Protein AF-A0A8B9R454-F1 (afdb_monomer_lite)

Foldseek 3Di:
DVVCLVVVVLVVVVVCVVVPDDQCDDDPDDDRSVVSVVVNVVVVCVVPDPLPPLVVLLVPDDDDDPDDPDPPVDDSVRSSVVVSVVVVVVVVVVVVVVVVVVVCVVVVHDDPVNVVVVVVVVVVVVVVVVVVVVVVVVVVVVVVVVVVVVVVVVVVVVVCVVVVPDPPVVVVVVVVVD

Structure (mmCIF, N/CA/C/O backbone):
data_AF-A0A8B9R454-F1
#
_entry.id   AF-A0A8B9R454-F1
#
loop_
_atom_site.group_PDB
_atom_site.id
_atom_site.type_symbol
_atom_site.label_atom_id
_atom_site.label_alt_id
_atom_site.label_comp_id
_atom_site.label_asym_id
_atom_site.label_entity_id
_atom_site.label_seq_id
_atom_site.pdbx_PDB_ins_code
_atom_site.Cartn_x
_atom_site.Cartn_y
_atom_site.Cartn_z
_atom_site.occupancy
_atom_site.B_iso_or_equiv
_atom_site.auth_seq_id
_atom_site.auth_comp_id
_atom_site.auth_asym_id
_atom_site.auth_atom_id
_atom_site.pdbx_PDB_model_num
ATOM 1 N N . LEU A 1 1 ? -0.899 -22.016 0.426 1.00 51.69 1 LEU A N 1
ATOM 2 C CA . LEU A 1 1 ? -1.353 -20.968 1.374 1.00 51.69 1 LEU A CA 1
ATOM 3 C C . LEU A 1 1 ? -0.197 -20.168 1.979 1.00 51.69 1 LEU A C 1
ATOM 5 O O . LEU A 1 1 ? -0.384 -18.974 2.169 1.00 51.69 1 LEU A O 1
ATOM 9 N N . SER A 1 2 ? 0.975 -20.778 2.207 1.00 46.91 2 SER A N 1
ATOM 10 C CA . SER A 1 2 ? 2.146 -20.134 2.833 1.00 46.91 2 SER A CA 1
ATOM 11 C C . SER A 1 2 ? 2.573 -18.778 2.210 1.00 46.91 2 SER A C 1
ATOM 13 O O . SER A 1 2 ? 2.550 -17.785 2.937 1.00 46.91 2 SER A O 1
ATOM 15 N N . PRO A 1 3 ? 2.779 -18.635 0.881 1.00 52.72 3 PRO A N 1
ATOM 16 C CA . PRO A 1 3 ? 3.277 -17.365 0.325 1.00 52.72 3 PRO A CA 1
ATOM 17 C C . PRO A 1 3 ? 2.288 -16.194 0.459 1.00 52.72 3 PRO A C 1
ATOM 19 O O . PRO A 1 3 ? 2.667 -15.059 0.724 1.00 52.72 3 PRO A O 1
ATOM 22 N N . ALA A 1 4 ? 0.986 -16.472 0.317 1.00 50.38 4 ALA A N 1
ATOM 23 C CA . ALA A 1 4 ? -0.064 -15.454 0.409 1.00 50.38 4 ALA A CA 1
ATOM 24 C C . ALA A 1 4 ? -0.350 -15.020 1.859 1.00 50.38 4 ALA A C 1
ATOM 26 O O . ALA A 1 4 ? -0.830 -13.907 2.083 1.00 50.38 4 ALA A O 1
ATOM 27 N N . ALA A 1 5 ? -0.071 -15.900 2.828 1.00 50.78 5 ALA A N 1
ATOM 28 C CA . ALA A 1 5 ? -0.227 -15.632 4.253 1.00 50.78 5 ALA A CA 1
ATOM 29 C C . ALA A 1 5 ? 0.915 -14.763 4.799 1.00 50.78 5 ALA A C 1
ATOM 31 O O . ALA A 1 5 ? 0.643 -13.838 5.562 1.00 50.78 5 ALA A O 1
ATOM 32 N N . GLU A 1 6 ? 2.157 -14.996 4.359 1.00 42.16 6 GLU A N 1
ATOM 33 C CA . GLU A 1 6 ? 3.322 -14.192 4.767 1.00 42.16 6 GLU A CA 1
ATOM 34 C C . GLU A 1 6 ? 3.260 -12.738 4.281 1.00 42.16 6 GLU A C 1
ATOM 36 O O . GLU A 1 6 ? 3.736 -11.835 4.963 1.00 42.16 6 GLU A O 1
ATOM 41 N N . GLN A 1 7 ? 2.635 -12.484 3.130 1.00 55.25 7 GLN A N 1
ATOM 42 C CA . GLN A 1 7 ? 2.577 -11.149 2.517 1.00 55.25 7 GLN A CA 1
ATOM 43 C C . GLN A 1 7 ? 1.306 -10.353 2.858 1.00 55.25 7 GLN A C 1
ATOM 45 O O . GLN A 1 7 ? 1.104 -9.255 2.344 1.00 55.25 7 GLN A O 1
ATOM 50 N N . GLY A 1 8 ? 0.433 -10.876 3.729 1.00 54.84 8 GLY A N 1
ATOM 51 C CA . GLY A 1 8 ? -0.749 -10.145 4.201 1.00 54.84 8 GLY A CA 1
ATOM 52 C C . GLY A 1 8 ? -1.796 -9.854 3.116 1.00 54.84 8 GLY A C 1
ATOM 53 O O . GLY A 1 8 ? -2.616 -8.947 3.270 1.00 54.84 8 GLY A O 1
ATOM 54 N N . HIS A 1 9 ? -1.812 -10.614 2.017 1.00 62.03 9 HIS A N 1
ATOM 55 C CA . HIS A 1 9 ? -2.766 -10.428 0.921 1.00 62.03 9 HIS A CA 1
ATOM 56 C C . HIS A 1 9 ? -4.137 -11.037 1.256 1.00 62.03 9 HIS A C 1
ATOM 58 O O . HIS A 1 9 ? -4.540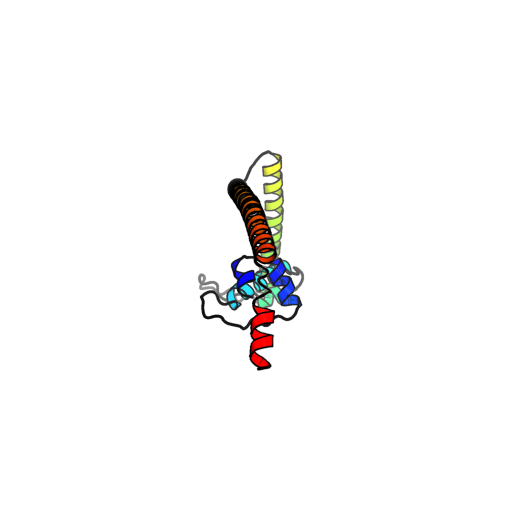 -12.081 0.738 1.00 62.03 9 HIS A O 1
ATOM 64 N N . VAL A 1 10 ? -4.882 -10.342 2.122 1.00 60.69 10 VAL A N 1
ATOM 65 C CA . VAL A 1 10 ? -6.178 -10.766 2.687 1.00 60.69 10 VAL A CA 1
ATOM 66 C C . VAL A 1 10 ? -7.204 -11.163 1.615 1.00 60.69 10 VAL A C 1
ATOM 68 O O . VAL A 1 10 ? -7.912 -12.151 1.785 1.00 60.69 10 VAL A O 1
ATOM 71 N N . HIS A 1 11 ? -7.264 -10.448 0.486 1.00 56.94 11 HIS A N 1
ATOM 72 C CA . HIS A 1 11 ? -8.195 -10.764 -0.610 1.00 56.94 11 HIS A CA 1
ATOM 73 C C . HIS A 1 11 ? -7.856 -12.078 -1.332 1.00 56.94 11 HIS A C 1
ATOM 75 O O . HIS A 1 11 ? -8.755 -12.831 -1.704 1.00 56.94 11 HIS A O 1
ATOM 81 N N . CYS A 1 12 ? -6.570 -12.396 -1.489 1.00 61.34 12 CYS A N 1
ATOM 82 C CA . CYS A 1 12 ? -6.131 -13.648 -2.107 1.00 61.34 12 CYS A CA 1
ATOM 83 C C . CYS A 1 12 ? -6.433 -14.848 -1.199 1.00 61.34 12 CYS A C 1
ATOM 85 O O . CYS A 1 12 ? -6.841 -15.905 -1.676 1.00 61.34 12 CYS A O 1
ATOM 87 N N . LEU A 1 13 ? -6.289 -14.669 0.118 1.00 61.09 13 LEU A N 1
ATOM 88 C CA . LEU A 1 13 ? -6.645 -15.683 1.113 1.00 61.09 13 LEU A CA 1
ATOM 89 C C . LEU A 1 13 ? -8.158 -15.924 1.166 1.00 61.09 13 LEU A C 1
ATOM 91 O O . LEU A 1 13 ? -8.586 -17.076 1.216 1.00 61.09 13 LEU A O 1
ATOM 95 N N . GLN A 1 14 ? -8.961 -14.857 1.091 1.00 59.00 14 GLN A N 1
ATOM 96 C CA . GLN A 1 14 ? -10.421 -14.948 1.015 1.00 59.00 14 GLN A CA 1
ATOM 97 C C . GLN A 1 14 ? -10.873 -15.759 -0.210 1.00 59.00 14 GLN A C 1
ATOM 99 O O . GLN A 1 14 ? -11.677 -16.679 -0.077 1.00 59.00 14 GLN A O 1
ATOM 104 N N . TRP A 1 15 ? -10.296 -15.485 -1.382 1.00 65.50 15 TRP A N 1
ATOM 105 C CA . TRP A 1 15 ? -10.617 -16.202 -2.618 1.00 65.50 15 TRP A CA 1
ATOM 106 C C . TRP A 1 15 ? -10.220 -17.690 -2.577 1.00 65.50 15 TRP A C 1
ATOM 108 O O . TRP A 1 15 ? -10.956 -18.549 -3.061 1.00 65.50 15 TRP A O 1
ATOM 118 N N . LEU A 1 16 ? -9.073 -18.020 -1.971 1.00 62.94 16 LEU A N 1
ATOM 119 C CA . LEU A 1 16 ? -8.599 -19.405 -1.834 1.00 62.94 16 LEU A CA 1
ATOM 120 C C . LEU A 1 16 ? -9.463 -20.234 -0.869 1.00 62.94 16 LEU A C 1
ATOM 122 O O . LEU A 1 16 ? -9.715 -21.410 -1.132 1.00 62.94 16 LEU A O 1
ATOM 126 N N . LEU A 1 17 ? -9.956 -19.622 0.213 1.00 60.44 17 LEU A N 1
ATOM 127 C CA . LEU A 1 17 ? -10.899 -20.249 1.148 1.00 60.44 17 LEU A CA 1
ATOM 128 C C . LEU A 1 17 ? -12.258 -20.528 0.489 1.00 60.44 17 LEU A C 1
ATOM 130 O O . LEU A 1 17 ? -12.804 -21.616 0.650 1.00 60.44 17 LEU A O 1
ATOM 134 N N . GLU A 1 18 ? -12.774 -19.588 -0.308 1.00 64.69 18 GLU A N 1
ATOM 135 C CA . GLU A 1 18 ? -14.026 -19.756 -1.067 1.00 64.69 18 GLU A CA 1
ATOM 136 C C . GLU A 1 18 ? -13.945 -20.881 -2.118 1.00 64.69 18 GLU A C 1
ATOM 138 O O . GLU A 1 18 ? -14.967 -21.442 -2.511 1.00 64.69 18 GLU A O 1
ATOM 143 N N . ARG A 1 19 ? -12.732 -21.252 -2.548 1.00 62.91 19 ARG A N 1
ATOM 144 C CA . ARG A 1 19 ? -12.461 -22.319 -3.527 1.00 62.91 19 ARG A CA 1
ATOM 145 C C . ARG A 1 19 ? -12.162 -23.688 -2.897 1.00 62.91 19 ARG A C 1
ATOM 147 O O . ARG A 1 19 ? -11.857 -24.621 -3.635 1.00 62.91 19 ARG A O 1
ATOM 154 N N . GLY A 1 20 ? -12.271 -23.827 -1.572 1.00 52.59 20 GLY A N 1
ATOM 155 C CA . GLY A 1 20 ? -12.117 -25.110 -0.874 1.00 52.59 20 GLY A CA 1
ATOM 156 C C . GLY A 1 20 ? -10.667 -25.566 -0.683 1.00 52.59 20 GLY A C 1
ATOM 157 O O . GLY A 1 20 ? -10.408 -26.766 -0.650 1.00 52.59 20 GLY A O 1
ATOM 158 N N . ALA A 1 21 ? -9.715 -24.632 -0.589 1.00 56.41 21 ALA A N 1
ATOM 159 C CA . ALA A 1 21 ? -8.316 -24.969 -0.341 1.00 56.41 21 ALA A CA 1
ATOM 160 C C . ALA A 1 21 ? -8.119 -25.595 1.054 1.00 56.41 21 ALA A C 1
ATOM 162 O O . ALA A 1 21 ? -8.542 -25.027 2.062 1.00 56.41 21 ALA A O 1
ATOM 163 N N . ASP A 1 22 ? -7.441 -26.744 1.097 1.00 52.47 22 ASP A N 1
ATOM 164 C CA . ASP A 1 22 ? -7.133 -27.469 2.329 1.00 52.47 22 ASP A CA 1
ATOM 165 C C . ASP A 1 22 ? -6.087 -26.708 3.165 1.00 52.47 22 ASP A C 1
ATOM 167 O O . ASP A 1 22 ? -5.024 -26.316 2.671 1.00 52.47 22 ASP A O 1
ATOM 171 N N . CYS A 1 23 ? -6.418 -26.437 4.426 1.00 54.47 23 CYS A N 1
ATOM 172 C CA . CYS A 1 23 ? -5.679 -25.531 5.306 1.00 54.47 23 CYS A CA 1
ATOM 173 C C . CYS A 1 23 ? -4.821 -26.239 6.363 1.00 54.47 23 CYS A C 1
ATOM 175 O O . CYS A 1 23 ? -4.204 -25.570 7.194 1.00 54.47 23 CYS A O 1
ATOM 177 N N . TYR A 1 24 ? -4.753 -27.571 6.309 1.00 50.88 24 TYR A N 1
ATOM 178 C CA . TYR A 1 24 ? -4.002 -28.401 7.254 1.00 50.88 24 TYR A CA 1
ATOM 179 C C . TYR A 1 24 ? -2.596 -28.790 6.773 1.00 50.88 24 TYR A C 1
ATOM 181 O O . TYR A 1 24 ? -1.917 -29.567 7.439 1.00 50.88 24 TYR A O 1
ATOM 189 N N . ILE A 1 25 ? -2.128 -28.245 5.646 1.00 49.72 25 ILE A N 1
ATOM 190 C CA . ILE A 1 25 ? -0.767 -28.499 5.158 1.00 49.72 25 ILE A CA 1
ATOM 191 C C . ILE A 1 25 ? 0.212 -27.665 5.995 1.00 49.72 25 ILE A C 1
ATOM 193 O O . ILE A 1 25 ? 0.337 -26.453 5.812 1.00 49.72 25 ILE A O 1
ATOM 197 N N . THR A 1 26 ? 0.868 -28.317 6.950 1.00 42.78 26 THR A N 1
ATOM 198 C CA . THR A 1 26 ? 1.943 -27.752 7.767 1.00 42.78 26 THR A CA 1
ATOM 199 C C . THR A 1 26 ? 3.269 -27.906 7.033 1.00 42.78 26 THR A C 1
ATOM 201 O O . THR A 1 26 ? 3.708 -29.032 6.819 1.00 42.78 26 THR A O 1
ATOM 204 N N . ASP A 1 27 ? 3.893 -26.789 6.665 1.00 41.78 27 ASP A N 1
ATOM 205 C CA . ASP A 1 27 ? 5.332 -26.754 6.394 1.00 41.78 27 ASP A CA 1
ATOM 206 C C . ASP A 1 27 ? 6.055 -26.351 7.686 1.00 41.78 27 ASP A C 1
ATOM 208 O O . ASP A 1 27 ? 5.560 -25.515 8.450 1.00 41.78 27 ASP A O 1
ATOM 212 N N . ASP A 1 28 ? 7.210 -26.963 7.931 1.00 45.34 28 ASP A N 1
ATOM 213 C CA . ASP A 1 28 ? 7.929 -27.016 9.215 1.00 45.34 28 ASP A CA 1
ATOM 214 C C . ASP A 1 28 ? 8.542 -25.681 9.701 1.00 45.34 28 ASP A C 1
ATOM 216 O O . ASP A 1 28 ? 9.377 -25.656 10.607 1.00 45.34 28 ASP A O 1
ATOM 220 N N . GLN A 1 29 ? 8.127 -24.536 9.155 1.00 47.47 29 GLN A N 1
ATOM 221 C CA . GLN A 1 29 ? 8.605 -23.215 9.569 1.00 47.47 29 GLN A CA 1
ATOM 222 C C . GLN A 1 29 ? 7.464 -22.336 10.093 1.00 47.47 29 GLN A C 1
ATOM 224 O O . GLN A 1 29 ? 6.723 -21.699 9.355 1.00 47.47 29 GLN A O 1
ATOM 229 N N . TYR A 1 30 ? 7.342 -22.335 11.424 1.00 44.72 30 TYR A N 1
ATOM 230 C CA . TYR A 1 30 ? 7.051 -21.175 12.278 1.00 44.72 30 TYR A CA 1
ATOM 231 C C . TYR A 1 30 ? 6.167 -20.057 11.685 1.00 44.72 30 TYR A C 1
ATOM 233 O O . TYR A 1 30 ? 6.593 -18.926 11.510 1.00 44.72 30 TYR A O 1
ATOM 241 N N . ILE A 1 31 ? 4.899 -20.375 11.448 1.00 46.66 31 ILE A N 1
ATOM 242 C CA . ILE A 1 31 ? 3.684 -19.700 11.939 1.00 46.66 31 ILE A CA 1
ATOM 243 C C . ILE A 1 31 ? 2.571 -20.632 11.472 1.00 46.66 31 ILE A C 1
ATOM 245 O O . ILE A 1 31 ? 2.351 -20.803 10.275 1.00 46.66 31 ILE A O 1
ATOM 249 N N . SER A 1 32 ? 1.907 -21.311 12.410 1.00 47.25 32 SER A N 1
ATOM 250 C CA . SER A 1 32 ? 0.842 -22.243 12.047 1.00 47.25 32 SER A CA 1
ATOM 251 C C . SER A 1 32 ? -0.176 -21.504 11.177 1.00 47.25 32 SER A C 1
ATOM 253 O O . SER A 1 32 ? -0.738 -20.498 11.608 1.00 47.25 32 SER A O 1
ATOM 255 N N . CYS A 1 33 ? -0.461 -22.002 9.969 1.00 47.84 33 CYS A N 1
ATOM 256 C CA . CYS A 1 33 ? -1.588 -21.511 9.170 1.00 47.84 33 CYS A CA 1
ATOM 257 C C . CYS A 1 33 ? -2.872 -21.436 10.023 1.00 47.84 33 CYS A C 1
ATOM 259 O O . CYS A 1 33 ? -3.704 -20.562 9.800 1.00 47.84 33 CYS A O 1
ATOM 261 N N . SER A 1 34 ? -2.980 -22.259 11.076 1.00 51.09 34 SER A N 1
ATOM 262 C CA . SER A 1 34 ? -4.032 -22.182 12.085 1.00 51.09 34 SER A CA 1
ATOM 263 C C . SER A 1 34 ? -4.121 -20.839 12.808 1.00 51.09 34 SER A C 1
ATOM 265 O O . SER A 1 34 ? -5.237 -20.407 13.051 1.00 51.09 34 SER A O 1
ATOM 267 N N . THR A 1 35 ? -3.029 -20.167 13.189 1.00 50.72 35 THR A N 1
ATOM 268 C CA . THR A 1 35 ? -3.114 -18.878 13.904 1.00 50.72 35 THR A CA 1
ATOM 269 C C . THR A 1 35 ? -3.497 -17.748 12.966 1.00 50.72 35 THR A C 1
ATOM 271 O O . THR A 1 35 ? -4.347 -16.938 13.320 1.00 50.72 35 THR A O 1
ATOM 274 N N . VAL A 1 36 ? -2.953 -17.720 11.748 1.00 55.59 36 VAL A N 1
ATOM 275 C CA . VAL A 1 36 ? -3.335 -16.722 10.737 1.00 55.59 36 VAL A CA 1
ATOM 276 C C . VAL A 1 36 ? -4.797 -16.906 10.337 1.00 55.59 36 VAL A C 1
ATOM 278 O O . VAL A 1 36 ? -5.541 -15.934 10.315 1.00 55.59 36 VAL A O 1
ATOM 281 N N . ILE A 1 37 ? -5.250 -18.144 10.119 1.00 57.31 37 ILE A N 1
ATOM 282 C CA . ILE A 1 37 ? -6.656 -18.462 9.831 1.00 57.31 37 ILE A CA 1
ATOM 283 C C . ILE A 1 37 ? -7.546 -18.223 11.048 1.00 57.31 37 ILE A C 1
ATOM 285 O O . ILE A 1 37 ? -8.668 -17.764 10.875 1.00 57.31 37 ILE A O 1
ATOM 289 N N . TYR A 1 38 ? -7.085 -18.478 12.272 1.00 55.66 38 TYR A N 1
ATOM 290 C CA . TYR A 1 38 ? -7.834 -18.166 13.491 1.00 55.66 38 TYR A CA 1
ATOM 291 C C . TYR A 1 38 ? -8.028 -16.655 13.641 1.00 55.66 38 TYR A C 1
ATOM 293 O O . TYR A 1 38 ? -9.135 -16.192 13.888 1.00 55.66 38 TYR A O 1
ATOM 301 N N . LEU A 1 39 ? -6.989 -15.861 13.382 1.00 56.09 39 LEU A N 1
ATOM 302 C CA . LEU A 1 39 ? -7.092 -14.404 13.352 1.00 56.09 39 LEU A CA 1
ATOM 303 C C . LEU A 1 39 ? -7.969 -13.921 12.190 1.00 56.09 39 LEU A C 1
ATOM 305 O O . LEU A 1 39 ? -8.759 -12.999 12.377 1.00 56.09 39 LEU A O 1
ATOM 309 N N . LEU A 1 40 ? -7.903 -14.568 11.021 1.00 57.25 40 LEU A N 1
ATOM 310 C CA . LEU A 1 40 ? -8.736 -14.236 9.862 1.00 57.25 40 LEU A CA 1
ATOM 311 C C . LEU A 1 40 ? -10.208 -14.602 10.091 1.00 57.25 40 LEU A C 1
ATOM 313 O O . LEU A 1 40 ? -11.097 -13.834 9.748 1.00 57.25 40 LEU A O 1
ATOM 317 N N . THR A 1 41 ? -10.487 -15.751 10.705 1.00 55.00 41 THR A N 1
ATOM 318 C CA . THR A 1 41 ? -11.844 -16.177 11.068 1.00 55.00 41 THR A CA 1
ATOM 319 C C . THR A 1 41 ? -12.394 -15.324 12.198 1.00 55.00 41 THR A C 1
ATOM 321 O O . THR A 1 41 ? -13.559 -14.944 12.123 1.00 55.00 41 THR A O 1
ATOM 324 N N . ILE A 1 42 ? -11.581 -14.925 13.181 1.00 55.72 42 ILE A N 1
ATOM 325 C CA . ILE A 1 42 ? -11.944 -13.895 14.161 1.00 55.72 42 ILE A CA 1
ATOM 326 C C . ILE A 1 42 ? -12.275 -12.585 13.446 1.00 55.72 42 ILE A C 1
ATOM 328 O O . ILE A 1 42 ? -13.340 -12.028 13.683 1.00 55.72 42 ILE A O 1
ATOM 332 N N . TYR A 1 43 ? -11.429 -12.118 12.528 1.00 54.78 43 TYR A N 1
ATOM 333 C CA . TYR A 1 43 ? -11.650 -10.881 11.780 1.00 54.78 43 TYR A CA 1
ATOM 334 C C . TYR A 1 43 ? -12.936 -10.929 10.937 1.00 54.78 43 TYR A C 1
ATOM 336 O O . TYR A 1 43 ? -13.742 -9.999 10.985 1.00 54.78 43 TYR A O 1
ATOM 344 N N . ILE A 1 44 ? -13.189 -12.036 10.231 1.00 54.62 44 ILE A N 1
ATOM 345 C CA . ILE A 1 44 ? -14.417 -12.285 9.456 1.00 54.62 44 ILE A CA 1
ATOM 346 C C . ILE A 1 44 ? -15.644 -12.391 10.377 1.00 54.62 44 ILE A C 1
ATOM 348 O O . ILE A 1 44 ? -16.724 -11.912 10.039 1.00 54.62 44 ILE A O 1
ATOM 352 N N . SER A 1 45 ? -15.495 -12.984 11.562 1.00 53.44 45 SER A N 1
ATOM 353 C CA . SER A 1 45 ? -16.579 -13.109 12.545 1.00 53.44 45 SER A CA 1
ATOM 354 C C . SER A 1 45 ? -16.912 -11.769 13.200 1.00 53.44 45 SER A C 1
ATOM 356 O O . SER A 1 45 ? -18.084 -11.466 13.402 1.00 53.44 45 SER A O 1
ATOM 358 N N . ILE A 1 46 ? -15.900 -10.941 13.475 1.00 51.03 46 ILE A N 1
ATOM 359 C CA . ILE A 1 46 ? -16.055 -9.566 13.966 1.00 51.03 46 ILE A CA 1
ATOM 360 C C . ILE A 1 46 ? -16.718 -8.689 12.895 1.00 51.03 46 ILE A C 1
ATOM 362 O O . ILE A 1 46 ? -17.570 -7.864 13.210 1.00 51.03 46 ILE A O 1
ATOM 366 N N . SER A 1 47 ? -16.376 -8.873 11.619 1.00 50.03 47 SER A N 1
ATOM 367 C CA . SER A 1 47 ? -16.975 -8.102 10.520 1.00 50.03 47 SER A CA 1
ATOM 368 C C . SER A 1 47 ? -18.381 -8.579 10.121 1.00 50.03 47 SER A C 1
ATOM 370 O O . SER A 1 47 ? -19.142 -7.793 9.562 1.00 50.03 47 SER A O 1
ATOM 372 N N . LYS A 1 48 ? -18.778 -9.811 10.475 1.00 47.53 48 LYS A N 1
ATOM 373 C CA . LYS A 1 48 ? -20.145 -10.358 10.327 1.00 47.53 48 LYS A CA 1
ATOM 374 C C . LYS A 1 48 ? -20.977 -10.304 11.621 1.00 47.53 48 LYS A C 1
ATOM 376 O O . LYS A 1 48 ? -21.884 -11.119 11.803 1.00 47.53 48 LYS A O 1
ATOM 381 N N . LEU A 1 49 ? -20.686 -9.372 12.531 1.00 53.44 49 LEU A N 1
ATOM 382 C CA . LEU A 1 49 ? -21.455 -9.188 13.766 1.00 53.44 49 LEU A CA 1
ATOM 383 C C . LEU A 1 49 ? -22.882 -8.710 13.465 1.00 53.44 49 LEU A C 1
ATOM 385 O O . LEU A 1 49 ? -23.155 -7.516 13.365 1.00 53.44 49 LEU A O 1
ATOM 389 N N . ASP A 1 50 ? -23.811 -9.658 13.364 1.00 54.47 50 ASP A N 1
ATOM 390 C CA . ASP A 1 50 ? -25.237 -9.370 13.444 1.00 54.47 50 ASP A CA 1
ATOM 391 C C . ASP A 1 50 ? -25.577 -8.991 14.892 1.00 54.47 50 ASP A C 1
ATOM 393 O O . ASP A 1 50 ? -25.721 -9.846 15.773 1.00 54.47 50 ASP A O 1
ATOM 397 N N . ALA A 1 51 ? -25.686 -7.684 15.137 1.00 54.09 51 ALA A N 1
ATOM 398 C CA . ALA A 1 51 ? -26.029 -7.103 16.431 1.00 54.09 51 ALA A CA 1
ATOM 399 C C . ALA A 1 51 ? -27.369 -7.623 17.001 1.00 54.09 51 ALA A C 1
ATOM 401 O O . ALA A 1 51 ? -27.608 -7.488 18.204 1.00 54.09 51 ALA A O 1
ATOM 402 N N . ASN A 1 52 ? -28.220 -8.250 16.176 1.00 55.53 52 ASN A N 1
ATOM 403 C CA . ASN A 1 52 ? -29.487 -8.850 16.596 1.00 55.53 52 ASN A CA 1
ATOM 404 C C . ASN A 1 52 ? -29.394 -10.343 16.947 1.00 55.53 52 ASN A C 1
ATOM 406 O O . ASN A 1 52 ? -30.352 -10.900 17.494 1.00 55.53 52 ASN A O 1
ATOM 410 N N . ASN A 1 53 ? -28.261 -11.010 16.710 1.00 66.00 53 ASN A N 1
ATOM 411 C CA . ASN A 1 53 ? -28.138 -12.432 17.006 1.00 66.00 53 ASN A CA 1
ATOM 412 C C . ASN A 1 53 ? -27.867 -12.686 18.496 1.00 66.00 53 ASN A C 1
ATOM 414 O O . ASN A 1 53 ? -26.738 -12.856 18.953 1.00 66.00 53 ASN A O 1
ATOM 418 N N . ALA A 1 54 ? -28.959 -12.800 19.243 1.00 61.53 54 ALA A N 1
ATOM 419 C CA . ALA A 1 54 ? -29.087 -13.406 20.565 1.00 61.53 54 ALA A CA 1
ATOM 420 C C . ALA A 1 54 ? -28.011 -14.449 20.940 1.00 61.53 54 ALA A C 1
ATOM 422 O O . ALA A 1 54 ? -27.405 -14.378 22.011 1.00 61.53 54 ALA A O 1
ATOM 423 N N . LYS A 1 55 ? -27.781 -15.417 20.043 1.00 67.75 55 LYS A N 1
ATOM 424 C CA . LYS A 1 55 ? -26.927 -16.589 20.276 1.00 67.75 55 LYS A CA 1
ATOM 425 C C . LYS A 1 55 ? -25.430 -16.266 20.234 1.00 67.75 55 LYS A C 1
ATOM 427 O O . LYS A 1 55 ? -24.629 -17.101 20.648 1.00 67.75 55 LYS A O 1
ATOM 432 N N . PHE A 1 56 ? -25.037 -15.101 19.716 1.00 68.81 56 PHE A N 1
ATOM 433 C CA . PHE A 1 56 ? -23.647 -14.636 19.715 1.00 68.81 56 PHE A CA 1
ATOM 434 C C . PHE A 1 56 ? -23.192 -14.291 21.140 1.00 68.81 56 PHE A C 1
ATOM 436 O O . PHE A 1 56 ? -22.185 -14.804 21.623 1.00 68.81 56 PHE A O 1
ATOM 443 N N . PHE A 1 57 ? -23.996 -13.501 21.855 1.00 63.47 57 PHE A N 1
ATOM 444 C CA . PHE A 1 57 ? -23.693 -13.061 23.221 1.00 63.47 57 PHE A CA 1
ATOM 445 C C . PHE A 1 57 ? -23.701 -14.200 24.247 1.00 63.47 57 PHE A C 1
ATOM 447 O O . PHE A 1 57 ? -23.092 -14.069 25.310 1.00 63.47 57 PHE A O 1
ATOM 454 N N . GLU A 1 58 ? -24.377 -15.307 23.939 1.00 65.06 58 GLU A N 1
ATOM 455 C CA . GLU A 1 58 ? -24.324 -16.542 24.727 1.00 65.06 58 GLU A CA 1
ATOM 456 C C . GLU A 1 58 ? -23.025 -17.321 24.482 1.00 65.06 58 GLU A C 1
ATOM 458 O O . GLU A 1 58 ? -22.412 -17.770 25.445 1.00 65.06 58 GLU A O 1
ATOM 463 N N . ARG A 1 59 ? -22.568 -17.429 23.225 1.00 65.00 59 ARG A N 1
ATOM 464 C CA . ARG A 1 59 ? -21.378 -18.214 22.839 1.00 65.00 59 ARG A CA 1
ATOM 465 C C . ARG A 1 59 ? -20.042 -17.556 23.178 1.00 65.00 59 ARG A C 1
ATOM 467 O O . ARG A 1 59 ? -19.109 -18.254 23.547 1.00 65.00 59 ARG A O 1
ATOM 474 N N . HIS A 1 60 ? -19.944 -16.232 23.079 1.00 59.72 60 HIS A N 1
ATOM 475 C CA . HIS A 1 60 ? -18.697 -15.490 23.337 1.00 59.72 60 HIS A CA 1
ATOM 476 C C . HIS A 1 60 ? -18.585 -14.985 24.778 1.00 59.72 60 HIS A C 1
ATOM 478 O O . HIS A 1 60 ? -17.860 -14.040 25.086 1.00 59.72 60 HIS A O 1
ATOM 484 N N . GLY A 1 61 ? -19.350 -15.597 25.675 1.00 58.12 61 GLY A N 1
ATOM 485 C CA . GLY A 1 61 ? -19.317 -15.282 27.080 1.00 58.12 61 GLY A CA 1
ATOM 486 C C . GLY A 1 61 ? -18.157 -15.919 27.802 1.00 58.12 61 GLY A C 1
ATOM 487 O O . GLY A 1 61 ? -18.265 -17.080 28.165 1.00 58.12 61 GLY A O 1
ATOM 488 N N . VAL A 1 62 ? -17.109 -15.157 28.086 1.00 57.03 62 VAL A N 1
ATOM 489 C CA . VAL A 1 62 ? -16.054 -15.634 28.982 1.00 57.03 62 VAL A CA 1
ATOM 490 C C . VAL A 1 62 ? -16.599 -15.615 30.416 1.00 57.03 62 VAL A C 1
ATOM 492 O O . VAL A 1 62 ? -16.977 -14.561 30.933 1.00 57.03 62 VAL A O 1
ATOM 495 N N . GLU A 1 63 ? -16.743 -16.793 31.020 1.00 54.31 63 GLU A N 1
ATOM 496 C CA . GLU A 1 63 ? -17.020 -16.965 32.448 1.00 54.31 63 GLU A CA 1
ATOM 497 C C . GLU A 1 63 ? -15.683 -16.940 33.187 1.00 54.31 63 GLU A C 1
ATOM 499 O O . GLU A 1 63 ? -14.936 -17.912 33.167 1.00 54.31 63 GLU A O 1
ATOM 504 N N . GLY A 1 64 ? -15.349 -15.796 33.779 1.00 50.25 64 GLY A N 1
ATOM 505 C CA . GLY A 1 64 ? -14.133 -15.645 34.573 1.00 50.25 64 GLY A CA 1
ATOM 506 C C . GLY A 1 64 ? -13.633 -14.210 34.560 1.00 50.25 64 GLY A C 1
ATOM 507 O O . GLY A 1 64 ? -12.818 -13.848 33.720 1.00 50.25 64 GLY A O 1
ATOM 508 N N . SER A 1 65 ? -14.139 -13.389 35.482 1.00 43.72 65 SER A N 1
ATOM 509 C CA . SER A 1 65 ? -13.429 -12.183 35.913 1.00 43.72 65 SER A CA 1
ATOM 510 C C . SER A 1 65 ? -12.636 -12.554 37.162 1.00 43.72 65 SER A C 1
ATOM 512 O O . SER A 1 65 ? -13.202 -13.114 38.096 1.00 43.72 65 SER A O 1
ATOM 514 N N . THR A 1 66 ? -11.334 -12.276 37.167 1.00 50.75 66 THR A N 1
ATOM 515 C CA . THR A 1 66 ? -10.384 -12.696 38.212 1.00 50.75 66 THR A CA 1
ATOM 516 C C . THR A 1 66 ? -10.401 -11.796 39.455 1.00 50.75 66 THR A C 1
ATOM 518 O O . THR A 1 66 ? -9.538 -11.947 40.312 1.00 50.75 66 THR A O 1
ATOM 521 N N . ASP A 1 67 ? -11.347 -10.861 39.590 1.00 43.53 67 ASP A N 1
ATOM 522 C CA . ASP A 1 67 ? -11.331 -9.918 40.716 1.00 43.53 67 ASP A CA 1
ATOM 523 C C . ASP A 1 67 ? -12.738 -9.485 41.161 1.00 43.53 67 ASP A C 1
ATOM 525 O O . ASP A 1 67 ? -13.222 -8.414 40.810 1.00 43.53 67 ASP A O 1
ATOM 529 N N . SER A 1 68 ? -13.437 -10.373 41.874 1.00 47.84 68 SER A N 1
ATOM 530 C CA . SER A 1 68 ? -14.412 -10.035 42.928 1.00 47.84 68 SER A CA 1
ATOM 531 C C . SER A 1 68 ? -14.976 -11.329 43.520 1.00 47.84 68 SER A C 1
ATOM 533 O O . SER A 1 68 ? -15.542 -12.137 42.789 1.00 47.84 68 SER A O 1
ATOM 535 N N . LYS A 1 69 ? -14.833 -11.539 44.833 1.00 49.66 69 LYS A N 1
ATOM 536 C CA . LYS A 1 69 ? -15.318 -12.746 45.534 1.00 49.66 69 LYS A CA 1
ATOM 537 C C . LYS A 1 69 ? -16.833 -12.775 45.781 1.00 49.66 69 LYS A C 1
ATOM 539 O O . LYS A 1 69 ? -17.342 -13.787 46.251 1.00 49.66 69 LYS A O 1
ATOM 544 N N . GLU A 1 70 ? -17.562 -11.730 45.413 1.00 53.25 70 GLU A N 1
ATOM 545 C CA . GLU A 1 70 ? -19.020 -11.727 45.399 1.00 53.25 70 GLU A CA 1
ATOM 546 C C . GLU A 1 70 ? -19.512 -12.030 43.982 1.00 53.25 70 GLU A C 1
ATOM 548 O O . GLU A 1 70 ? -19.822 -11.132 43.196 1.00 53.25 70 GLU A O 1
ATOM 553 N N . ASP A 1 71 ? -19.597 -13.320 43.657 1.00 54.16 71 ASP A N 1
ATOM 554 C CA . ASP A 1 71 ? -20.380 -13.787 42.519 1.00 54.16 71 ASP A CA 1
ATOM 555 C C . ASP A 1 71 ? -21.845 -13.386 42.747 1.00 54.16 71 ASP A C 1
ATOM 557 O O . ASP A 1 71 ? -22.636 -14.108 43.357 1.00 54.16 71 ASP A O 1
ATOM 561 N N . LEU A 1 72 ? -22.234 -12.212 42.244 1.00 57.03 72 LEU A N 1
ATOM 562 C CA . LEU A 1 72 ? -23.628 -11.934 41.934 1.00 57.03 72 LEU A CA 1
ATOM 563 C C . LEU A 1 72 ? -24.088 -13.072 41.020 1.00 57.03 72 LEU A C 1
ATOM 565 O O . LEU A 1 72 ? -23.678 -13.148 39.857 1.00 57.03 72 LEU A O 1
ATOM 569 N N . ILE A 1 73 ? -24.914 -13.975 41.557 1.00 60.62 73 ILE A N 1
ATOM 570 C CA . ILE A 1 73 ? -25.538 -15.074 40.817 1.00 60.62 73 ILE A CA 1
ATOM 571 C C . ILE A 1 73 ? -26.559 -14.457 39.853 1.00 60.62 73 ILE A C 1
ATOM 573 O O . ILE A 1 73 ? -27.766 -14.497 40.063 1.00 60.62 73 ILE A O 1
ATOM 577 N N . LEU A 1 74 ? -26.057 -13.815 38.800 1.00 62.78 74 LEU A N 1
ATOM 578 C CA . LEU A 1 74 ? -26.853 -13.269 37.717 1.00 62.78 74 LEU A CA 1
ATOM 579 C C . LEU A 1 74 ? -27.299 -14.423 36.831 1.00 62.78 74 LEU A C 1
ATOM 581 O O . LEU A 1 74 ? -26.487 -15.257 36.406 1.00 62.78 74 LEU A O 1
ATOM 585 N N . SER A 1 75 ? -28.585 -14.433 36.500 1.00 76.81 75 SER A N 1
ATOM 586 C CA . SER A 1 75 ? -29.149 -15.377 35.544 1.00 76.81 75 SER A CA 1
ATOM 587 C C . SER A 1 75 ? -28.412 -15.283 34.203 1.00 76.81 75 SER A C 1
ATOM 589 O O . SER A 1 75 ? -27.959 -14.210 33.785 1.00 76.81 75 SER A O 1
ATOM 591 N N . LYS A 1 76 ? -28.335 -16.398 33.462 1.00 78.12 76 LYS A N 1
ATOM 592 C CA . LYS A 1 76 ? -27.778 -16.423 32.094 1.00 78.12 76 LYS A CA 1
ATOM 593 C C . LYS A 1 76 ? -28.396 -15.329 31.207 1.00 78.12 76 LYS A C 1
ATOM 595 O O . LYS A 1 76 ? -27.692 -14.714 30.406 1.00 78.12 76 LYS A O 1
ATOM 600 N N . ALA A 1 77 ? -29.684 -15.037 31.400 1.00 78.62 77 ALA A N 1
ATOM 601 C CA . ALA A 1 77 ? -30.389 -13.974 30.689 1.00 78.62 77 ALA A CA 1
ATOM 602 C C . ALA A 1 77 ? -29.884 -12.565 31.057 1.00 78.62 77 ALA A C 1
ATOM 604 O O . ALA A 1 77 ? -29.725 -11.712 30.185 1.00 78.62 77 ALA A O 1
ATOM 605 N N . GLU A 1 78 ? -29.576 -12.315 32.329 1.00 79.44 78 GLU A N 1
ATOM 606 C CA . GLU A 1 78 ? -29.084 -11.020 32.810 1.00 79.44 78 GLU A CA 1
ATOM 607 C C . GLU A 1 78 ? -27.662 -10.747 32.323 1.00 79.44 78 GLU A C 1
ATOM 609 O O . GLU A 1 78 ? -27.390 -9.651 31.826 1.00 79.44 78 GLU A O 1
ATOM 614 N N . LYS A 1 79 ? -26.786 -11.763 32.357 1.00 81.62 79 LYS A N 1
ATOM 615 C CA . LYS A 1 79 ? -25.430 -11.686 31.785 1.00 81.62 79 LYS A CA 1
ATOM 616 C C . LYS A 1 79 ? -25.481 -11.367 30.290 1.00 81.62 79 LYS A C 1
ATOM 618 O O . LYS A 1 79 ? -24.783 -10.470 29.816 1.00 81.62 79 LYS A O 1
ATOM 623 N N . ARG A 1 80 ? -26.353 -12.048 29.541 1.00 83.31 80 ARG A N 1
ATOM 624 C CA . ARG A 1 80 ? -26.575 -11.773 28.115 1.00 83.31 80 ARG A CA 1
ATOM 625 C C . ARG A 1 80 ? -27.069 -10.343 27.880 1.00 83.31 80 ARG A C 1
ATOM 627 O O . ARG A 1 80 ? -26.516 -9.643 27.036 1.00 83.31 80 ARG A O 1
ATOM 634 N N . ASN A 1 81 ? -28.070 -9.888 28.628 1.00 82.19 81 ASN A N 1
ATOM 635 C CA . ASN A 1 81 ? -28.614 -8.538 28.482 1.00 82.19 81 ASN A CA 1
ATOM 636 C C . ASN A 1 81 ? -27.583 -7.456 28.834 1.00 82.19 81 ASN A C 1
ATOM 638 O O . ASN A 1 81 ? -27.516 -6.432 28.154 1.00 82.19 81 ASN A O 1
ATOM 642 N N . ALA A 1 82 ? -26.742 -7.686 29.845 1.00 85.06 82 ALA A N 1
ATOM 643 C CA . ALA A 1 82 ? -25.626 -6.803 30.171 1.00 85.06 82 ALA A CA 1
ATOM 644 C C . ALA A 1 82 ? -24.616 -6.712 29.016 1.00 85.06 82 ALA A C 1
ATOM 646 O O . ALA A 1 82 ? -24.234 -5.606 28.634 1.00 85.06 82 ALA A O 1
ATOM 647 N N . ARG A 1 83 ? -24.260 -7.845 28.392 1.00 83.62 83 ARG A N 1
ATOM 648 C CA . ARG A 1 83 ? -23.380 -7.876 27.209 1.00 83.62 83 ARG A CA 1
ATOM 649 C C . ARG A 1 83 ? -23.972 -7.128 26.018 1.00 83.62 83 ARG A C 1
ATOM 651 O O . ARG A 1 83 ? -23.259 -6.365 25.377 1.00 83.62 83 ARG A O 1
ATOM 658 N N . ILE A 1 84 ? -25.270 -7.289 25.755 1.00 84.00 84 ILE A N 1
ATOM 659 C CA . ILE A 1 84 ? -25.964 -6.554 24.685 1.00 84.00 84 ILE A CA 1
ATOM 660 C C . ILE A 1 84 ? -25.884 -5.043 24.935 1.00 84.00 84 ILE A C 1
ATOM 662 O O . ILE A 1 84 ? -25.553 -4.286 24.024 1.00 84.00 84 ILE A O 1
ATOM 666 N N . ARG A 1 85 ? -26.148 -4.591 26.169 1.00 89.12 85 ARG A N 1
ATOM 667 C CA . ARG A 1 85 ? -26.048 -3.165 26.527 1.00 89.12 85 ARG A CA 1
ATOM 668 C C . ARG A 1 85 ? -24.621 -2.637 26.388 1.00 89.12 85 ARG A C 1
ATOM 670 O O . ARG A 1 85 ? -24.431 -1.574 25.804 1.00 89.12 85 ARG A O 1
ATOM 677 N N . ALA A 1 86 ? -23.631 -3.386 26.871 1.00 89.44 86 ALA A N 1
ATOM 678 C CA . ALA A 1 86 ? -22.223 -3.019 26.745 1.00 89.44 86 ALA A CA 1
ATOM 679 C C . ALA A 1 86 ? -21.797 -2.913 25.273 1.00 89.44 86 ALA A C 1
ATOM 681 O O . ALA A 1 86 ? -21.174 -1.932 24.879 1.00 89.44 86 ALA A O 1
ATOM 682 N N . TYR A 1 87 ? -22.201 -3.872 24.437 1.00 86.31 87 TYR A N 1
ATOM 683 C CA . TYR A 1 87 ? -21.887 -3.862 23.012 1.00 86.31 87 TYR A CA 1
ATOM 684 C C . TYR A 1 87 ? -22.529 -2.684 22.273 1.00 86.31 87 TYR A C 1
ATOM 686 O O . TYR A 1 87 ? -21.846 -1.990 21.525 1.00 86.31 87 TYR A O 1
ATOM 694 N N . ARG A 1 88 ? -23.809 -2.386 22.540 1.00 90.56 88 ARG A N 1
ATOM 695 C CA . ARG A 1 88 ? -24.455 -1.173 22.009 1.00 90.56 88 ARG A CA 1
ATOM 696 C C . ARG A 1 88 ? -23.685 0.083 22.405 1.00 90.56 88 ARG A C 1
ATOM 698 O O . ARG A 1 88 ? -23.466 0.951 21.565 1.00 90.56 88 ARG A O 1
ATOM 705 N N . LYS A 1 89 ? -23.194 0.149 23.648 1.00 93.38 89 LYS A N 1
ATOM 706 C CA . LYS A 1 89 ? -22.396 1.291 24.100 1.00 93.38 89 LYS A CA 1
ATOM 707 C C . LYS A 1 89 ? -21.057 1.403 23.372 1.00 93.38 89 LYS A C 1
ATOM 709 O O . LYS A 1 89 ? -20.650 2.507 23.028 1.00 93.38 89 LYS A O 1
ATOM 714 N N . ILE A 1 90 ? -20.401 0.278 23.090 1.00 92.94 90 ILE A N 1
ATOM 715 C CA . ILE A 1 90 ? -19.187 0.245 22.261 1.00 92.94 90 ILE A CA 1
ATOM 716 C C . ILE A 1 90 ? -19.482 0.806 20.866 1.00 92.94 90 ILE A C 1
ATOM 718 O O . ILE A 1 90 ? -18.736 1.660 20.393 1.00 92.94 90 ILE A O 1
ATOM 722 N N . GLN A 1 91 ? -20.578 0.386 20.231 1.00 94.12 91 GLN A N 1
ATOM 723 C CA . GLN A 1 91 ? -20.958 0.882 18.904 1.00 94.12 91 GLN A CA 1
ATOM 724 C C . GLN A 1 91 ? -21.240 2.392 18.906 1.00 94.12 91 GLN A C 1
ATOM 726 O O . GLN A 1 91 ? -20.770 3.107 18.021 1.00 94.12 91 GLN A O 1
ATOM 731 N N . GLU A 1 92 ? -21.955 2.895 19.916 1.00 94.38 92 GLU A N 1
ATOM 732 C CA . GLU A 1 92 ? -22.175 4.336 20.096 1.00 94.38 92 GLU A CA 1
ATOM 733 C C . GLU A 1 92 ? -20.850 5.100 20.220 1.00 94.38 92 GLU A C 1
ATOM 735 O O . GLU A 1 92 ? -20.650 6.114 19.551 1.00 94.38 92 GLU A O 1
ATOM 740 N N . LEU A 1 93 ? -19.924 4.605 21.047 1.00 96.38 93 LEU A N 1
ATOM 741 C CA . LEU A 1 93 ? -18.617 5.233 21.244 1.00 96.38 93 LEU A CA 1
ATOM 742 C C . LEU A 1 93 ? -17.773 5.205 19.966 1.00 96.38 93 LEU A C 1
ATOM 744 O O . LEU A 1 93 ? -17.150 6.208 19.631 1.00 96.38 93 LEU A O 1
ATOM 748 N N . GLN A 1 94 ? -17.794 4.104 19.213 1.00 93.75 94 GLN A N 1
ATOM 749 C CA . GLN A 1 94 ? -17.135 4.012 17.907 1.00 93.75 94 GLN A CA 1
ATOM 750 C C . GLN A 1 94 ? -17.705 5.028 16.910 1.00 93.75 94 GLN A C 1
ATOM 752 O O . GLN A 1 94 ? -16.951 5.666 16.173 1.00 93.75 94 GLN A O 1
ATOM 757 N N . HIS A 1 95 ? -19.027 5.212 16.896 1.00 93.81 95 HIS A N 1
ATOM 758 C CA . HIS A 1 95 ? -19.674 6.201 16.040 1.00 93.81 95 HIS A CA 1
ATOM 759 C C . HIS A 1 95 ? -19.273 7.634 16.415 1.00 93.81 95 HIS A C 1
ATOM 761 O O . HIS A 1 95 ? -18.875 8.407 15.542 1.00 93.81 95 HIS A O 1
ATOM 767 N N . LEU A 1 96 ? -19.309 7.974 17.706 1.00 97.31 96 LEU A N 1
ATOM 768 C CA . LEU A 1 96 ? -18.877 9.286 18.193 1.00 97.31 96 LEU A CA 1
ATOM 769 C C . LEU A 1 96 ? -17.398 9.545 17.902 1.00 97.31 96 LEU A C 1
ATOM 771 O O . LEU A 1 96 ? -17.048 10.635 17.455 1.00 97.31 96 LEU A O 1
ATOM 775 N N . LEU A 1 97 ? -16.541 8.539 18.083 1.00 95.00 97 LEU A N 1
ATOM 776 C CA . LEU A 1 97 ? -15.119 8.628 17.766 1.00 95.00 97 LEU A CA 1
ATOM 777 C C . LEU A 1 97 ? -14.900 8.913 16.274 1.00 95.00 97 LEU A C 1
ATOM 779 O O . LEU A 1 97 ? -14.100 9.776 15.921 1.00 95.00 97 LEU A O 1
ATOM 783 N N . LYS A 1 98 ? -15.656 8.251 15.390 1.00 94.62 98 LYS A N 1
ATOM 784 C CA . LYS A 1 98 ? -15.616 8.512 13.945 1.00 94.62 98 LYS A CA 1
ATOM 785 C C . LYS A 1 98 ? -15.981 9.962 13.615 1.00 94.62 98 LYS A C 1
ATOM 787 O O . LYS A 1 98 ? -15.302 10.582 12.798 1.00 94.62 98 LYS A O 1
ATOM 792 N N . ILE A 1 99 ? -17.030 10.504 14.240 1.00 95.56 99 ILE A N 1
ATOM 793 C CA . ILE A 1 99 ? -17.418 11.913 14.062 1.00 95.56 99 ILE A CA 1
ATOM 794 C C . ILE A 1 99 ? -16.309 12.832 14.585 1.00 95.56 99 ILE A C 1
ATOM 796 O O . ILE A 1 99 ? -15.907 13.753 13.882 1.00 95.56 99 ILE A O 1
ATOM 800 N N . ALA A 1 100 ? -15.759 12.555 15.768 1.00 95.94 100 ALA A N 1
ATOM 801 C CA . ALA A 1 100 ? -14.681 13.347 16.351 1.00 95.94 100 ALA A CA 1
ATOM 802 C C . ALA A 1 100 ? -13.437 13.391 15.448 1.00 95.94 100 ALA A C 1
ATOM 804 O O . ALA A 1 100 ? -12.921 14.477 15.193 1.00 95.94 100 ALA A O 1
ATOM 805 N N . TYR A 1 101 ? -13.002 12.253 14.894 1.00 92.44 101 TYR A N 1
ATOM 806 C CA . TYR A 1 101 ? -11.917 12.213 13.906 1.00 92.44 101 TYR A CA 1
ATOM 807 C C . TYR A 1 101 ? -12.255 13.004 12.640 1.00 92.44 101 TYR A C 1
ATOM 809 O O . TYR A 1 101 ? -11.408 13.735 12.130 1.00 92.44 101 TYR A O 1
ATOM 817 N N . GLY A 1 102 ? -13.489 12.888 12.141 1.00 93.00 102 GLY A N 1
ATOM 818 C CA . GLY A 1 102 ? -13.960 13.659 10.990 1.00 93.00 102 GLY A CA 1
ATOM 819 C C . GLY A 1 102 ? -13.876 15.165 11.235 1.00 93.00 102 GLY A C 1
ATOM 820 O O . GLY A 1 102 ? -13.284 15.883 10.433 1.00 93.00 102 GLY A O 1
ATOM 821 N N . ASN A 1 103 ? -14.386 15.625 12.376 1.00 95.81 103 ASN A N 1
ATOM 822 C CA . ASN A 1 103 ? -14.343 17.028 12.781 1.00 95.81 103 ASN A CA 1
ATOM 823 C C . ASN A 1 103 ? -12.901 17.507 12.978 1.00 95.81 103 ASN A C 1
ATOM 825 O O . ASN A 1 103 ? -12.530 18.569 12.487 1.00 95.81 103 ASN A O 1
ATOM 829 N N . TYR A 1 104 ? -12.067 16.707 13.649 1.00 91.94 104 TYR A N 1
ATOM 830 C CA . TYR A 1 104 ? -10.650 17.002 13.839 1.00 91.94 104 TYR A CA 1
ATOM 831 C C . TYR A 1 104 ? -9.948 17.199 12.494 1.00 91.94 104 TYR A C 1
ATOM 833 O O . TYR A 1 104 ? -9.274 18.207 12.300 1.00 91.94 104 TYR A O 1
ATOM 841 N N . ARG A 1 105 ? -10.192 16.303 11.529 1.00 91.31 105 ARG A N 1
ATOM 842 C CA . ARG A 1 105 ? -9.635 16.402 10.176 1.00 91.31 105 ARG A CA 1
ATOM 843 C C . ARG A 1 105 ? -10.166 17.615 9.406 1.00 91.31 105 ARG A C 1
ATOM 845 O O . ARG A 1 105 ? -9.391 18.291 8.736 1.00 91.31 105 ARG A O 1
ATOM 852 N N . GLN A 1 106 ? -11.462 17.918 9.504 1.00 91.44 106 GLN A N 1
ATOM 853 C CA . GLN A 1 106 ? -12.069 19.101 8.873 1.00 91.44 106 GLN A CA 1
ATOM 854 C C . GLN A 1 106 ? -11.489 20.414 9.407 1.00 91.44 106 GLN A C 1
ATOM 856 O O . GLN A 1 106 ? -11.325 21.363 8.647 1.00 91.44 106 GLN A O 1
ATOM 861 N N . LEU A 1 107 ? -11.125 20.451 10.688 1.00 93.19 107 LEU A N 1
ATOM 862 C CA . LEU A 1 107 ? -10.436 21.579 11.317 1.00 93.19 107 LEU A CA 1
ATOM 863 C C . LEU A 1 107 ? -8.921 21.601 11.026 1.00 93.19 107 LEU A C 1
ATOM 865 O O . LEU A 1 107 ? -8.195 22.402 11.610 1.00 93.19 107 LEU A O 1
ATOM 869 N N . GLY A 1 108 ? -8.430 20.737 10.133 1.00 87.50 108 GLY A N 1
ATOM 870 C CA . GLY A 1 108 ? -7.020 20.667 9.739 1.00 87.50 108 GLY A CA 1
ATOM 871 C C . GLY A 1 108 ? -6.136 19.841 10.677 1.00 87.50 108 GLY A C 1
ATOM 872 O O . GLY A 1 108 ? -4.916 19.828 10.519 1.00 87.50 108 GLY A O 1
ATOM 873 N N . GLY A 1 109 ? -6.727 19.138 11.641 1.00 91.44 109 GLY A N 1
ATOM 874 C CA . GLY A 1 109 ? -6.035 18.182 12.492 1.00 91.44 109 GLY A CA 1
ATOM 875 C C . GLY A 1 109 ? -5.555 16.965 11.703 1.00 91.44 109 GLY A C 1
ATOM 876 O O . GLY A 1 109 ? -6.262 16.438 10.846 1.00 91.44 109 GLY A O 1
ATOM 877 N N . ILE A 1 110 ? -4.341 16.507 12.003 1.00 86.44 110 ILE A N 1
ATOM 878 C CA . ILE A 1 110 ? -3.770 15.280 11.440 1.00 86.44 110 ILE A CA 1
ATOM 879 C C . ILE A 1 110 ? -3.347 14.406 12.607 1.00 86.44 110 ILE A C 1
ATOM 881 O O . ILE A 1 110 ? -2.573 14.840 13.463 1.00 86.44 110 ILE A O 1
ATOM 885 N N . THR A 1 111 ? -3.864 13.185 12.632 1.00 87.25 111 THR A N 1
ATOM 886 C CA . THR A 1 111 ? -3.568 12.216 13.692 1.00 87.25 111 THR A CA 1
ATOM 887 C C . THR A 1 111 ? -2.127 11.716 13.582 1.00 87.25 111 THR A C 1
ATOM 889 O O . THR A 1 111 ? -1.524 11.746 12.505 1.00 87.25 111 THR A O 1
ATOM 892 N N . GLU A 1 112 ? -1.538 11.268 14.691 1.00 84.06 112 GLU A N 1
ATOM 893 C CA . GLU A 1 112 ? -0.177 10.715 14.666 1.00 84.06 112 GLU A CA 1
ATOM 894 C C . GLU A 1 112 ? -0.102 9.447 13.804 1.00 84.06 112 GLU A C 1
ATOM 896 O O . GLU A 1 112 ? 0.873 9.256 13.071 1.00 84.06 112 GLU A O 1
ATOM 901 N N . GLU A 1 113 ? -1.159 8.629 13.789 1.00 82.81 113 GLU A N 1
ATOM 902 C CA . GLU A 1 113 ? -1.240 7.461 12.912 1.00 82.81 113 GLU A CA 1
ATOM 903 C C . GLU A 1 113 ? -1.224 7.866 11.432 1.00 82.81 113 GLU A C 1
ATOM 905 O O . GLU A 1 113 ? -0.466 7.300 10.645 1.00 82.81 113 GLU A O 1
ATOM 910 N N . GLU A 1 114 ? -1.992 8.888 11.039 1.00 84.94 114 GLU A N 1
ATOM 911 C CA . GLU A 1 114 ? -2.001 9.391 9.658 1.00 84.94 114 GLU A CA 1
ATOM 912 C C . GLU A 1 114 ? -0.660 10.000 9.249 1.00 84.94 114 GLU A C 1
ATOM 914 O O . GLU A 1 114 ? -0.225 9.814 8.110 1.00 84.94 114 GLU A O 1
ATOM 919 N N . LYS A 1 115 ? 0.023 10.713 10.154 1.00 86.12 115 LYS A N 1
ATOM 920 C CA . LYS A 1 115 ? 1.372 11.235 9.887 1.00 86.12 115 LYS A CA 1
ATOM 921 C C . LYS A 1 115 ? 2.352 10.098 9.631 1.00 86.12 115 LYS A C 1
ATOM 923 O O . LYS A 1 115 ? 3.122 10.167 8.670 1.00 86.12 115 LYS A O 1
ATOM 928 N N . LYS A 1 116 ? 2.308 9.060 10.469 1.00 91.25 116 LYS A N 1
ATOM 929 C CA . LYS A 1 116 ? 3.165 7.883 10.340 1.00 91.25 116 LYS A CA 1
ATOM 930 C C . LYS A 1 116 ? 2.884 7.141 9.036 1.00 91.25 116 LYS A C 1
ATOM 932 O O . LYS A 1 116 ? 3.814 6.953 8.257 1.00 91.25 116 LYS A O 1
ATOM 937 N N . MET A 1 117 ? 1.618 6.851 8.733 1.00 88.50 117 MET A N 1
ATOM 938 C CA . MET A 1 117 ? 1.254 6.199 7.473 1.00 88.50 117 MET A CA 1
ATOM 939 C C . MET A 1 117 ? 1.665 7.027 6.258 1.00 88.50 117 MET A C 1
ATOM 941 O O . MET A 1 117 ? 2.175 6.488 5.286 1.00 88.50 117 MET A O 1
ATOM 945 N N . LYS A 1 118 ? 1.494 8.353 6.293 1.00 90.38 118 LYS A N 1
ATOM 946 C CA . LYS A 1 118 ? 1.906 9.224 5.183 1.00 90.38 118 LYS A CA 1
ATOM 947 C C . LYS A 1 118 ? 3.421 9.219 4.981 1.00 90.38 118 LYS A C 1
ATOM 949 O O . LYS A 1 118 ? 3.884 9.386 3.855 1.00 90.38 118 LYS A O 1
ATOM 954 N N . LYS A 1 119 ? 4.197 9.063 6.054 1.00 92.62 119 LYS A N 1
ATOM 955 C CA . LYS A 1 119 ? 5.650 8.902 5.974 1.00 92.62 119 LYS A CA 1
ATOM 956 C C . LYS A 1 119 ? 6.012 7.550 5.359 1.00 92.62 119 LYS A C 1
ATOM 958 O O . LYS A 1 119 ? 6.741 7.532 4.377 1.00 92.62 119 LYS A O 1
ATOM 963 N N . GLU A 1 120 ? 5.442 6.465 5.872 1.00 93.50 120 GLU A N 1
ATOM 964 C CA . GLU A 1 120 ? 5.653 5.109 5.347 1.00 93.50 120 GLU A CA 1
ATOM 965 C C . GLU A 1 120 ? 5.271 5.020 3.865 1.00 93.50 120 GLU A C 1
ATOM 967 O O . GLU A 1 120 ? 6.051 4.532 3.056 1.00 93.50 120 GLU A O 1
ATOM 972 N N . GLN A 1 121 ? 4.133 5.604 3.484 1.00 92.56 121 GLN A N 1
ATOM 973 C CA . GLN A 1 121 ? 3.681 5.686 2.098 1.00 92.56 121 GLN A CA 1
ATOM 974 C C . GLN A 1 121 ? 4.709 6.386 1.198 1.00 92.56 121 GLN A C 1
ATOM 976 O O . GLN A 1 121 ? 5.014 5.901 0.113 1.00 92.56 121 GLN A O 1
ATOM 981 N N . ARG A 1 122 ? 5.289 7.505 1.653 1.00 94.38 122 ARG A N 1
ATOM 982 C CA . ARG A 1 122 ? 6.335 8.220 0.902 1.00 94.38 122 ARG A CA 1
ATOM 983 C C . ARG A 1 122 ? 7.611 7.402 0.761 1.00 94.38 122 ARG A C 1
ATOM 985 O O . ARG A 1 122 ? 8.280 7.507 -0.262 1.00 94.38 122 ARG A O 1
ATOM 992 N N . ASP A 1 123 ? 7.977 6.647 1.787 1.00 94.50 123 ASP A N 1
ATOM 993 C CA . ASP A 1 123 ? 9.183 5.825 1.763 1.00 94.50 123 ASP A CA 1
ATOM 994 C C . ASP A 1 123 ? 8.995 4.615 0.829 1.00 94.50 123 ASP A C 1
ATOM 996 O O . ASP A 1 123 ? 9.880 4.323 0.026 1.00 94.50 123 ASP A O 1
ATOM 1000 N N . VAL A 1 124 ? 7.803 4.006 0.818 1.00 95.12 124 VAL A N 1
ATOM 1001 C CA . VAL A 1 124 ? 7.424 2.975 -0.164 1.00 95.12 124 VAL A CA 1
ATOM 1002 C C . VAL A 1 124 ? 7.422 3.536 -1.588 1.00 95.12 124 VAL A C 1
ATOM 1004 O O . VAL A 1 124 ? 7.993 2.925 -2.486 1.00 95.12 124 VAL A O 1
ATOM 1007 N N . GLU A 1 125 ? 6.845 4.718 -1.814 1.00 96.00 125 GLU A N 1
ATOM 1008 C CA . GLU A 1 125 ? 6.831 5.358 -3.139 1.00 96.00 125 GLU A CA 1
ATOM 1009 C C . GLU A 1 125 ? 8.239 5.649 -3.677 1.00 96.00 125 GLU A C 1
ATOM 1011 O O . GLU A 1 125 ? 8.471 5.548 -4.882 1.00 96.00 125 GLU A O 1
ATOM 1016 N N . LYS A 1 126 ? 9.194 6.000 -2.807 1.00 97.12 126 LYS A N 1
ATOM 1017 C CA . LYS A 1 126 ? 10.602 6.151 -3.205 1.00 97.12 126 LYS A CA 1
ATOM 1018 C C . LYS A 1 126 ? 11.215 4.814 -3.601 1.00 97.12 12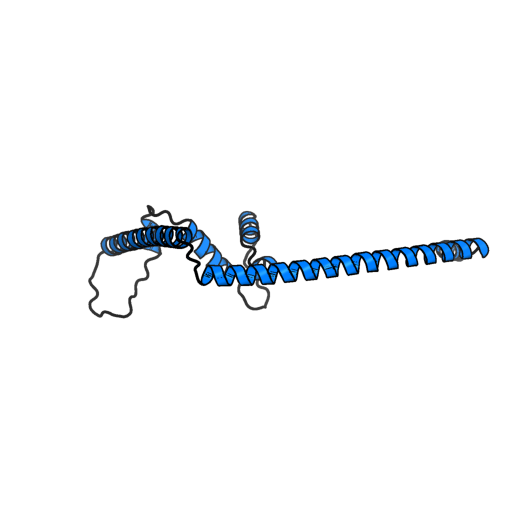6 LYS A C 1
ATOM 1020 O O . LYS A 1 126 ? 11.828 4.737 -4.660 1.00 97.12 126 LYS A O 1
ATOM 1025 N N . ALA A 1 127 ? 11.001 3.772 -2.797 1.00 97.19 127 ALA A N 1
ATOM 1026 C CA . ALA A 1 127 ? 11.513 2.438 -3.091 1.00 97.19 127 ALA A CA 1
ATOM 1027 C C . ALA A 1 127 ? 10.974 1.902 -4.428 1.00 97.19 127 ALA A C 1
ATOM 1029 O O . ALA A 1 127 ? 11.733 1.350 -5.220 1.00 97.19 127 ALA A O 1
ATOM 1030 N N . VAL A 1 128 ? 9.689 2.125 -4.727 1.00 97.12 128 VAL A N 1
ATOM 1031 C CA . VAL A 1 128 ? 9.094 1.753 -6.022 1.00 97.12 128 VAL A CA 1
ATOM 1032 C C . VAL A 1 128 ? 9.806 2.459 -7.175 1.00 97.12 128 VAL A C 1
ATOM 1034 O O . VAL A 1 128 ? 10.217 1.796 -8.121 1.00 97.12 128 VAL A O 1
ATOM 1037 N N . LYS A 1 129 ? 10.033 3.774 -7.077 1.00 97.56 129 LYS A N 1
ATOM 1038 C CA . LYS A 1 129 ? 10.739 4.535 -8.123 1.00 97.56 129 LYS A CA 1
ATOM 1039 C C . LYS A 1 129 ? 12.176 4.058 -8.336 1.00 97.56 129 LYS A C 1
ATOM 1041 O O . LYS A 1 129 ? 12.645 4.008 -9.470 1.00 97.56 129 LYS A O 1
ATOM 1046 N N . GLU A 1 130 ? 12.883 3.717 -7.262 1.00 97.44 130 GLU A N 1
ATOM 1047 C CA . GLU A 1 130 ? 14.241 3.169 -7.349 1.00 97.44 130 GLU A CA 1
ATOM 1048 C C . GLU A 1 130 ? 14.252 1.801 -8.042 1.00 97.44 130 GLU A C 1
ATOM 1050 O O . GLU A 1 130 ? 15.077 1.565 -8.925 1.00 97.44 130 GLU A O 1
ATOM 1055 N N . LEU A 1 131 ? 13.305 0.923 -7.702 1.00 97.69 131 LEU A N 1
ATOM 1056 C CA . LEU A 1 131 ? 13.159 -0.386 -8.341 1.00 97.69 131 LEU A CA 1
ATOM 1057 C C . LEU A 1 131 ? 12.759 -0.270 -9.817 1.00 97.69 131 LEU A C 1
ATOM 1059 O O . LEU A 1 131 ? 13.277 -1.012 -10.650 1.00 97.69 131 LEU A O 1
ATOM 1063 N N . GLU A 1 132 ? 11.884 0.673 -10.167 1.00 97.00 132 GLU A N 1
ATOM 1064 C CA . GLU A 1 132 ? 11.530 0.969 -11.560 1.00 97.00 132 GLU A CA 1
ATOM 1065 C C . GLU A 1 132 ? 12.752 1.432 -12.362 1.00 97.00 132 GLU A C 1
ATOM 1067 O O . GLU A 1 132 ? 12.980 0.949 -13.472 1.00 97.00 132 GLU A O 1
ATOM 1072 N N . ALA A 1 133 ? 13.586 2.305 -11.789 1.00 97.94 133 ALA A N 1
ATOM 1073 C CA . ALA A 1 133 ? 14.821 2.751 -12.428 1.00 97.94 133 ALA A CA 1
ATOM 1074 C C . ALA A 1 133 ? 15.826 1.601 -12.623 1.00 97.94 133 ALA A C 1
ATOM 1076 O O . ALA A 1 133 ? 16.459 1.503 -13.676 1.00 97.94 133 ALA A O 1
ATOM 1077 N N . GLN A 1 134 ? 15.957 0.706 -11.639 1.00 97.69 134 GLN A N 1
ATOM 1078 C CA . GLN A 1 134 ? 16.795 -0.492 -11.759 1.00 97.69 134 GLN A CA 1
ATOM 1079 C C . GLN A 1 134 ? 16.280 -1.446 -12.838 1.00 97.69 134 GLN A C 1
ATOM 1081 O O . GLN A 1 134 ? 17.068 -1.975 -13.624 1.00 97.69 134 GLN A O 1
ATOM 1086 N N . LEU A 1 135 ? 14.963 -1.651 -12.900 1.00 98.25 135 LEU A N 1
ATOM 1087 C CA . LEU A 1 135 ? 14.342 -2.483 -13.923 1.00 98.25 135 LEU A CA 1
ATOM 1088 C C . LEU A 1 135 ? 14.614 -1.924 -15.321 1.00 98.25 135 LEU A C 1
ATOM 1090 O O . LEU A 1 135 ? 14.948 -2.685 -16.227 1.00 98.25 135 LEU A O 1
ATOM 1094 N N . GLU A 1 136 ? 14.503 -0.609 -15.491 1.00 97.81 136 GLU A N 1
ATOM 1095 C CA . GLU A 1 136 ? 14.768 0.046 -16.769 1.00 97.81 136 GLU A CA 1
ATOM 1096 C C . GLU A 1 136 ? 16.245 -0.046 -17.167 1.00 97.81 136 GLU A C 1
ATOM 1098 O O . GLU A 1 136 ? 16.565 -0.383 -18.307 1.00 97.81 136 GLU A O 1
ATOM 1103 N N . PHE A 1 137 ? 17.159 0.135 -16.212 1.00 97.88 137 PHE A N 1
ATOM 1104 C CA . PHE A 1 137 ? 18.585 -0.086 -16.445 1.00 97.88 137 PHE A CA 1
ATOM 1105 C C . PHE A 1 137 ? 18.874 -1.513 -16.939 1.00 97.88 137 PHE A C 1
ATOM 1107 O O . PHE A 1 137 ? 19.580 -1.702 -17.932 1.00 97.88 137 PHE A O 1
ATOM 1114 N N . GLU A 1 138 ? 18.306 -2.529 -16.286 1.00 97.88 138 GLU A N 1
ATOM 1115 C CA . GLU A 1 138 ? 18.495 -3.927 -16.684 1.00 97.88 138 GLU A CA 1
ATOM 1116 C C . GLU A 1 138 ? 17.808 -4.267 -18.019 1.00 97.88 138 GLU A C 1
ATOM 1118 O O . GLU A 1 138 ? 18.300 -5.121 -18.762 1.00 97.88 138 GLU A O 1
ATOM 1123 N N . ARG A 1 139 ? 16.707 -3.592 -18.379 1.00 98.06 139 ARG A N 1
ATOM 1124 C CA . ARG A 1 139 ? 16.090 -3.715 -19.712 1.00 98.06 139 ARG A CA 1
ATOM 1125 C C . ARG A 1 139 ? 17.028 -3.230 -20.808 1.00 98.06 139 ARG A C 1
ATOM 1127 O O . ARG A 1 139 ? 17.342 -4.008 -21.704 1.00 98.06 139 ARG A O 1
ATOM 1134 N N . VAL A 1 140 ? 17.538 -2.005 -20.688 1.00 97.94 140 VAL A N 1
ATOM 1135 C CA . VAL A 1 140 ? 18.474 -1.422 -21.665 1.00 97.94 140 VAL A CA 1
ATOM 1136 C C . VAL A 1 140 ? 19.759 -2.249 -21.751 1.00 97.94 140 VAL A C 1
ATOM 1138 O O 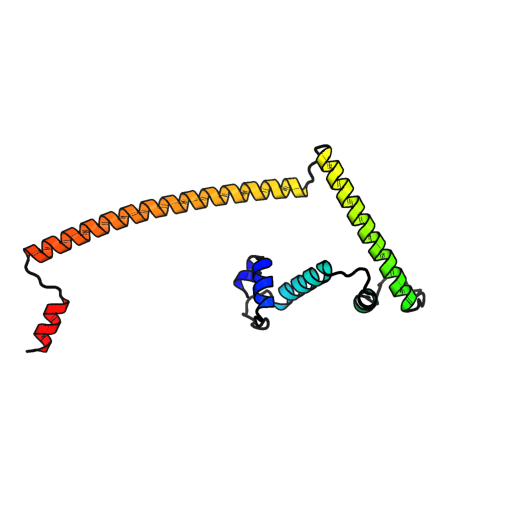. VAL A 1 140 ? 20.297 -2.498 -22.831 1.00 97.94 140 VAL A O 1
ATOM 1141 N N . ARG A 1 141 ? 20.257 -2.729 -20.607 1.00 98.06 141 ARG A N 1
ATOM 1142 C CA . ARG A 1 141 ? 21.427 -3.610 -20.561 1.00 98.06 141 ARG A CA 1
ATOM 1143 C C . ARG A 1 141 ? 21.186 -4.922 -21.311 1.00 98.06 141 ARG A C 1
ATOM 1145 O O . ARG A 1 141 ? 22.072 -5.356 -22.045 1.00 98.06 141 ARG A O 1
ATOM 1152 N N . ARG A 1 142 ? 20.017 -5.546 -21.131 1.00 98.19 142 ARG A N 1
ATOM 1153 C CA . ARG A 1 142 ? 19.632 -6.770 -21.849 1.00 98.19 142 ARG A CA 1
ATOM 1154 C C . ARG A 1 142 ? 19.536 -6.520 -23.351 1.00 98.19 142 ARG A C 1
ATOM 1156 O O . ARG A 1 142 ? 20.142 -7.274 -24.100 1.00 98.19 142 ARG A O 1
ATOM 1163 N N . GLU A 1 143 ? 18.870 -5.449 -23.770 1.00 97.81 143 GLU A N 1
ATOM 1164 C CA . GLU A 1 143 ? 18.735 -5.081 -25.186 1.00 97.81 143 GLU A CA 1
ATOM 1165 C C . GLU A 1 143 ? 20.108 -4.917 -25.859 1.00 97.81 143 GLU A C 1
ATOM 1167 O O . GLU A 1 143 ? 20.361 -5.457 -26.935 1.00 97.81 143 GLU A O 1
ATOM 1172 N N . LYS A 1 144 ? 21.054 -4.259 -25.176 1.00 98.06 144 LYS A N 1
ATOM 1173 C CA . LYS A 1 144 ? 22.428 -4.119 -25.674 1.00 98.06 144 LYS A CA 1
ATOM 1174 C C . LYS A 1 144 ? 23.134 -5.467 -25.851 1.00 98.06 144 LYS A C 1
ATOM 1176 O O . LYS A 1 144 ? 23.847 -5.657 -26.834 1.00 98.06 144 LYS A O 1
ATOM 1181 N N . LEU A 1 145 ? 22.968 -6.388 -24.902 1.00 97.75 145 LEU A N 1
ATOM 1182 C CA . LEU A 1 145 ? 23.554 -7.729 -24.987 1.00 97.75 145 LEU A CA 1
ATOM 1183 C C . LEU A 1 145 ? 22.896 -8.575 -26.086 1.00 97.75 145 LEU A C 1
ATOM 1185 O O . LEU A 1 145 ? 23.589 -9.336 -26.754 1.00 97.75 145 LEU A O 1
ATOM 1189 N N . GLU A 1 146 ? 21.587 -8.437 -26.293 1.00 97.62 146 GLU A N 1
ATOM 1190 C CA . GLU A 1 146 ? 20.853 -9.117 -27.366 1.00 97.62 146 GLU A CA 1
ATOM 1191 C C . GLU A 1 146 ? 21.326 -8.649 -28.745 1.00 97.62 146 GLU A C 1
ATOM 1193 O O . GLU A 1 146 ? 21.646 -9.489 -29.582 1.00 97.62 146 GLU A O 1
ATOM 1198 N N . SER A 1 147 ? 21.510 -7.337 -28.937 1.00 97.00 147 SER A N 1
ATOM 1199 C CA . SER A 1 147 ? 22.104 -6.789 -30.164 1.00 97.00 147 SER A CA 1
ATOM 1200 C C . SER A 1 147 ? 23.493 -7.373 -30.438 1.00 97.00 147 SER A C 1
ATOM 1202 O O . SER A 1 147 ? 23.759 -7.826 -31.547 1.00 97.00 147 SER A O 1
ATOM 1204 N N . GLN A 1 148 ? 24.368 -7.423 -29.426 1.00 98.19 148 GLN A N 1
ATOM 1205 C CA . GLN A 1 148 ? 25.704 -8.016 -29.575 1.00 98.19 148 GLN A CA 1
ATOM 1206 C C . GLN A 1 148 ? 25.640 -9.507 -29.927 1.00 98.19 148 GLN A C 1
ATOM 1208 O O . GLN A 1 148 ? 26.446 -10.017 -30.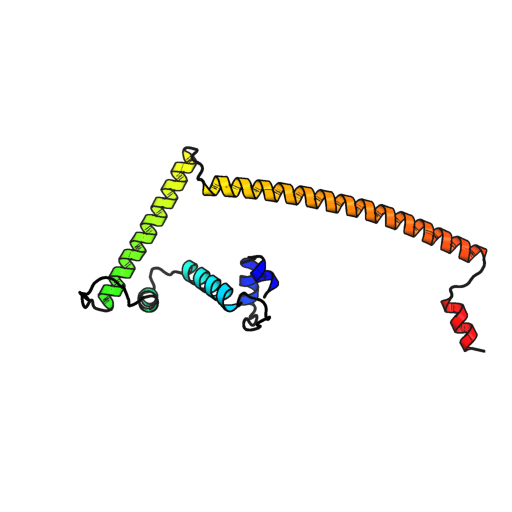703 1.00 98.19 148 GLN A O 1
ATOM 1213 N N . LEU A 1 149 ? 24.690 -10.231 -29.339 1.00 98.06 149 LEU A N 1
ATOM 1214 C CA . LEU A 1 149 ? 24.509 -11.652 -29.589 1.00 98.06 149 LEU A CA 1
ATOM 1215 C C . LEU A 1 149 ? 24.004 -11.917 -31.015 1.00 98.06 149 LEU A C 1
ATOM 1217 O O . LEU A 1 149 ? 24.413 -12.908 -31.626 1.00 98.06 149 LEU A O 1
ATOM 1221 N N . ASP A 1 150 ? 23.168 -11.036 -31.557 1.00 97.88 150 ASP A N 1
ATOM 1222 C CA . ASP A 1 150 ? 22.725 -11.098 -32.947 1.00 97.88 150 ASP A CA 1
ATOM 1223 C C . ASP A 1 150 ? 23.855 -10.763 -33.934 1.00 97.88 150 ASP A C 1
ATOM 1225 O O . ASP A 1 150 ? 24.008 -11.487 -34.922 1.00 97.88 150 ASP A O 1
ATOM 1229 N N . ASP A 1 151 ? 24.726 -9.797 -33.621 1.00 97.38 151 ASP A N 1
ATOM 1230 C CA . ASP A 1 151 ? 25.939 -9.519 -34.407 1.00 97.38 151 ASP A CA 1
ATOM 1231 C C . ASP A 1 151 ? 26.851 -10.757 -34.477 1.00 97.38 151 ASP A C 1
ATOM 1233 O O . ASP A 1 151 ? 27.210 -11.223 -35.562 1.00 97.38 151 ASP A O 1
ATOM 1237 N N . TYR A 1 152 ? 27.153 -11.382 -33.331 1.00 95.94 152 TYR A N 1
ATOM 1238 C CA . TYR A 1 152 ? 27.959 -12.608 -33.302 1.00 95.94 152 TYR A CA 1
ATOM 1239 C C . TYR A 1 152 ? 27.289 -13.774 -34.039 1.00 95.94 152 TYR A C 1
ATOM 1241 O O . TYR A 1 152 ? 27.962 -14.572 -34.697 1.00 95.94 152 TYR A O 1
ATOM 1249 N N . ARG A 1 153 ? 25.958 -13.905 -33.962 1.00 96.19 153 ARG A N 1
ATOM 1250 C CA . ARG A 1 153 ? 25.215 -14.918 -34.731 1.00 96.19 153 ARG A CA 1
ATOM 1251 C C . ARG A 1 153 ? 25.323 -14.674 -36.235 1.00 96.19 153 ARG A C 1
ATOM 1253 O O . ARG A 1 153 ? 25.478 -15.649 -36.980 1.00 96.19 153 ARG A O 1
ATOM 1260 N N . ALA A 1 154 ? 25.262 -13.421 -36.679 1.00 95.38 154 ALA A N 1
ATOM 1261 C CA . ALA A 1 154 ? 25.443 -13.050 -38.077 1.00 95.38 154 ALA A CA 1
ATOM 1262 C C . ALA A 1 154 ? 26.873 -13.358 -38.549 1.00 95.38 154 ALA A C 1
ATOM 1264 O O . ALA A 1 154 ? 27.050 -14.044 -39.558 1.00 95.38 154 ALA A O 1
ATOM 1265 N N . GLU A 1 155 ? 27.893 -12.977 -37.775 1.00 95.31 155 GLU A N 1
ATOM 1266 C CA . GLU A 1 155 ? 29.298 -13.288 -38.069 1.00 95.31 155 GLU A CA 1
ATOM 1267 C C . GLU A 1 155 ? 29.548 -14.797 -38.184 1.00 95.31 155 GLU A C 1
ATOM 1269 O O . GLU A 1 155 ? 30.143 -15.265 -39.158 1.00 95.31 155 GLU A O 1
ATOM 1274 N N . ILE A 1 156 ? 29.046 -15.589 -37.230 1.00 93.50 156 ILE A N 1
ATOM 1275 C CA . ILE A 1 156 ? 29.147 -17.054 -37.269 1.00 93.50 156 ILE A CA 1
ATOM 1276 C C . ILE A 1 156 ? 28.471 -17.610 -38.528 1.00 93.50 156 ILE A C 1
ATOM 1278 O O . ILE A 1 156 ? 28.985 -18.556 -39.132 1.00 93.50 156 ILE A O 1
ATOM 1282 N N . SER A 1 157 ? 27.326 -17.053 -38.923 1.00 90.25 157 SER A N 1
ATOM 1283 C CA . SER A 1 157 ? 26.599 -17.478 -40.122 1.00 90.25 157 SER A CA 1
ATOM 1284 C C . SER A 1 157 ? 27.410 -17.187 -41.387 1.00 90.25 157 SER A C 1
ATOM 1286 O O . SER A 1 157 ? 27.661 -18.106 -42.167 1.00 90.25 157 SER A O 1
ATOM 1288 N N . HIS A 1 158 ? 27.952 -15.973 -41.519 1.00 90.75 158 HIS A N 1
ATOM 1289 C CA . HIS A 1 158 ? 28.828 -15.596 -42.629 1.00 90.75 158 HIS A CA 1
ATOM 1290 C C . HIS A 1 158 ? 30.102 -16.447 -42.704 1.00 90.75 158 HIS A C 1
ATOM 1292 O O . HIS A 1 158 ? 30.508 -16.881 -43.784 1.00 90.75 158 HIS A O 1
ATOM 1298 N N . LEU A 1 159 ? 30.746 -16.731 -41.569 1.00 90.81 159 LEU A N 1
ATOM 1299 C CA . LEU A 1 159 ? 31.935 -17.586 -41.537 1.00 90.81 159 LEU A CA 1
ATOM 1300 C C . LEU A 1 159 ? 31.613 -19.026 -41.951 1.00 90.81 159 LEU A C 1
ATOM 1302 O O . LEU A 1 159 ? 32.395 -19.638 -42.682 1.00 90.81 159 LEU A O 1
ATOM 1306 N N . ARG A 1 160 ? 30.465 -19.569 -41.532 1.00 86.38 160 ARG A N 1
ATOM 1307 C CA . ARG A 1 160 ? 30.006 -20.911 -41.935 1.00 86.38 160 ARG A CA 1
ATOM 1308 C C . ARG A 1 160 ? 29.733 -21.002 -43.433 1.00 86.38 160 ARG A C 1
ATOM 1310 O O . ARG A 1 160 ? 30.115 -21.998 -44.043 1.00 86.38 160 ARG A O 1
ATOM 1317 N N . GLU A 1 161 ? 29.127 -19.973 -44.020 1.00 86.12 161 GLU A N 1
ATOM 1318 C CA . GLU A 1 161 ? 28.908 -19.883 -45.469 1.00 86.12 161 GLU A CA 1
ATOM 1319 C C . GLU A 1 161 ? 30.238 -19.854 -46.229 1.00 86.12 161 GLU A C 1
ATOM 1321 O O . GLU A 1 161 ? 30.449 -20.660 -47.134 1.00 86.12 161 GLU A O 1
ATOM 1326 N N . ARG A 1 162 ? 31.180 -18.999 -45.804 1.00 82.19 162 ARG A N 1
ATOM 1327 C CA . ARG A 1 162 ? 32.508 -18.869 -46.434 1.00 82.19 162 ARG A CA 1
ATOM 1328 C C . ARG A 1 162 ? 33.353 -20.139 -46.345 1.00 82.19 162 ARG A C 1
ATOM 1330 O O . ARG A 1 162 ? 34.141 -20.408 -47.244 1.00 82.19 162 ARG A O 1
ATOM 1337 N N . THR A 1 163 ? 33.220 -20.903 -45.264 1.00 81.25 163 THR A N 1
ATOM 1338 C CA . THR A 1 163 ? 33.997 -22.133 -45.030 1.00 81.25 163 THR A CA 1
ATOM 1339 C C . THR A 1 163 ? 33.312 -23.398 -45.552 1.00 81.25 163 THR A C 1
ATOM 1341 O O . THR A 1 163 ? 33.889 -24.479 -45.457 1.00 81.25 163 THR A O 1
ATOM 1344 N N . GLY A 1 164 ? 32.085 -23.305 -46.087 1.00 68.94 164 GLY A N 1
ATOM 1345 C CA . GLY A 1 164 ? 31.310 -24.466 -46.548 1.00 68.94 164 GLY A CA 1
ATOM 1346 C C . GLY A 1 164 ? 30.988 -25.485 -45.442 1.00 68.94 164 GLY A C 1
ATOM 1347 O O . GLY A 1 164 ? 30.570 -26.613 -45.724 1.00 68.94 164 GLY A O 1
ATOM 1348 N N . LEU A 1 165 ? 31.189 -25.120 -44.170 1.00 61.88 165 LEU A N 1
ATOM 1349 C CA . LEU A 1 165 ? 30.988 -25.992 -43.018 1.00 61.88 165 LEU A CA 1
ATOM 1350 C C . LEU A 1 165 ? 29.484 -26.185 -42.794 1.00 61.88 165 LEU A C 1
ATOM 1352 O O . LEU A 1 165 ? 28.828 -25.390 -42.122 1.00 61.88 165 LEU A O 1
ATOM 1356 N N . ARG A 1 166 ? 28.937 -27.292 -43.320 1.00 59.31 166 ARG A N 1
ATOM 1357 C CA . ARG A 1 166 ? 27.557 -27.715 -43.025 1.00 59.31 166 ARG A CA 1
ATOM 1358 C C . ARG A 1 166 ? 27.328 -27.785 -41.504 1.00 59.31 166 ARG A C 1
ATOM 1360 O O . ARG A 1 166 ? 28.274 -28.095 -40.769 1.00 59.31 166 ARG A O 1
ATOM 1367 N N . PRO A 1 167 ? 26.099 -27.534 -41.018 1.00 60.31 167 PRO A N 1
ATOM 1368 C CA . PRO A 1 167 ? 25.755 -27.682 -39.607 1.00 60.31 167 PRO A CA 1
ATOM 1369 C C . PRO A 1 167 ? 26.261 -29.017 -39.044 1.00 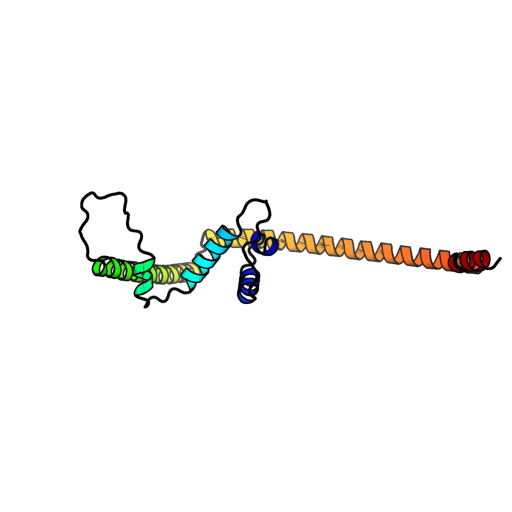60.31 167 PRO A C 1
ATOM 1371 O O . PRO A 1 167 ? 26.104 -30.048 -39.693 1.00 60.31 167 PRO A O 1
ATOM 1374 N N . TRP A 1 168 ? 26.838 -29.018 -37.837 1.00 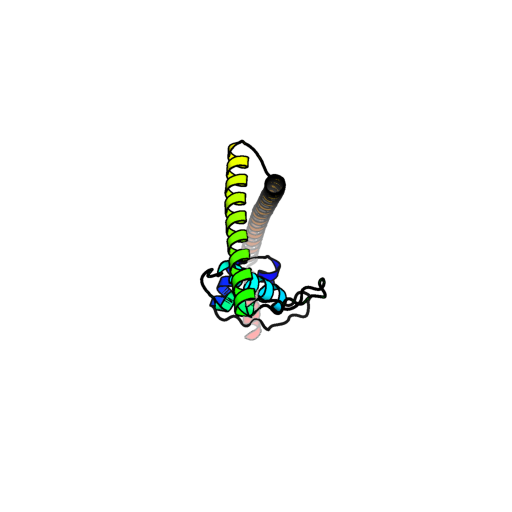57.25 168 TRP A N 1
ATOM 1375 C CA . TRP A 1 168 ? 27.367 -30.224 -37.174 1.00 57.25 168 TRP A CA 1
ATOM 1376 C C . TRP A 1 168 ? 26.350 -31.380 -37.139 1.00 57.25 168 TRP A C 1
ATOM 1378 O O . TRP A 1 168 ? 26.730 -32.536 -37.278 1.00 57.25 168 TRP A O 1
ATOM 1388 N N . ARG A 1 169 ? 25.047 -31.054 -37.113 1.00 56.91 169 ARG A N 1
ATOM 1389 C CA . ARG A 1 169 ? 23.934 -32.014 -37.216 1.00 56.91 169 ARG A CA 1
ATOM 1390 C C . ARG A 1 169 ? 23.924 -32.858 -38.503 1.00 56.91 169 ARG A C 1
ATOM 1392 O O . ARG A 1 169 ? 23.448 -33.983 -38.469 1.00 56.91 169 ARG A O 1
ATOM 1399 N N . LEU A 1 170 ? 24.457 -32.353 -39.617 1.00 55.50 170 LEU A N 1
ATOM 1400 C CA . LEU A 1 170 ? 24.551 -33.089 -40.888 1.00 55.50 170 LEU A CA 1
ATOM 1401 C C . LEU A 1 170 ? 25.793 -33.989 -40.965 1.00 55.50 170 LEU A C 1
ATOM 1403 O O . LEU A 1 170 ? 25.762 -34.996 -41.668 1.00 55.50 170 LEU A O 1
ATOM 1407 N N . ARG A 1 171 ? 26.866 -33.667 -40.227 1.00 56.12 171 ARG A N 1
ATOM 1408 C CA . ARG A 1 171 ? 28.086 -34.494 -40.188 1.00 56.12 171 ARG A CA 1
ATOM 1409 C C . ARG A 1 171 ? 27.860 -35.805 -39.430 1.00 56.12 171 ARG A C 1
ATOM 1411 O O . ARG A 1 171 ? 28.268 -36.857 -39.916 1.00 56.12 171 ARG A O 1
ATOM 1418 N N . ASP A 1 172 ? 27.124 -35.766 -38.321 1.00 54.56 172 ASP A N 1
ATOM 1419 C CA . ASP A 1 172 ? 26.827 -36.967 -37.523 1.00 54.56 172 ASP A CA 1
ATOM 1420 C C . ASP A 1 172 ? 25.853 -37.931 -38.214 1.00 54.56 172 ASP A C 1
ATOM 1422 O O . ASP A 1 172 ? 25.860 -39.130 -37.939 1.00 54.56 172 ASP A O 1
ATOM 1426 N N . GLN A 1 173 ? 25.015 -37.430 -39.125 1.00 55.00 173 GLN A N 1
ATOM 1427 C CA . GLN A 1 173 ? 24.065 -38.259 -39.868 1.00 55.00 173 GLN A CA 1
ATOM 1428 C C . GLN A 1 173 ? 24.739 -39.003 -41.033 1.00 55.00 173 GLN A C 1
ATOM 1430 O O . GLN A 1 173 ? 24.365 -40.133 -41.330 1.00 55.00 173 GLN A O 1
ATOM 1435 N N . GLN A 1 174 ? 25.777 -38.418 -41.644 1.00 54.22 174 GLN A N 1
ATOM 1436 C CA . GLN A 1 174 ? 26.579 -39.070 -42.690 1.00 54.22 174 GLN A CA 1
ATOM 1437 C C . GLN A 1 174 ? 27.572 -40.102 -42.139 1.00 54.22 174 GLN A C 1
ATOM 1439 O O . GLN A 1 174 ? 27.856 -41.085 -42.818 1.00 54.22 174 GLN A O 1
ATOM 1444 N N . LEU A 1 175 ? 28.066 -39.927 -40.910 1.00 54.84 175 LEU A N 1
ATOM 1445 C CA . LEU A 1 175 ? 28.946 -40.905 -40.255 1.00 54.84 175 LEU A CA 1
ATOM 1446 C C . LEU A 1 175 ? 28.205 -42.159 -39.764 1.00 54.84 175 LEU A C 1
ATOM 1448 O O . LEU A 1 175 ? 28.825 -43.204 -39.640 1.00 54.84 175 LEU A O 1
ATOM 1452 N N . ARG A 1 176 ? 26.886 -42.087 -39.527 1.00 54.06 176 ARG A N 1
ATOM 1453 C CA . ARG A 1 176 ? 26.056 -43.256 -39.163 1.00 54.06 176 ARG A CA 1
ATOM 1454 C C . ARG A 1 176 ? 25.574 -44.086 -40.358 1.00 54.06 176 ARG A C 1
ATOM 1456 O O . ARG A 1 176 ? 24.937 -45.111 -40.147 1.00 54.06 176 ARG A O 1
ATOM 1463 N N . GLN A 1 177 ? 25.826 -43.637 -41.589 1.00 53.53 177 GLN A N 1
ATOM 1464 C CA . GLN A 1 177 ? 25.493 -44.366 -42.822 1.00 53.53 177 GLN A CA 1
ATOM 1465 C C . GLN A 1 177 ? 26.735 -44.921 -43.547 1.00 53.53 177 GLN A C 1
ATOM 1467 O O . GLN A 1 177 ? 26.659 -45.243 -44.732 1.00 53.53 177 GLN A O 1
ATOM 1472 N N . ARG A 1 178 ? 27.878 -45.017 -42.859 1.00 45.09 178 ARG A N 1
ATOM 1473 C CA . ARG A 1 178 ? 29.101 -45.663 -43.349 1.00 45.09 178 ARG A CA 1
ATOM 1474 C C . ARG A 1 178 ? 29.498 -46.824 -42.456 1.00 45.09 178 ARG A C 1
ATOM 1476 O O . ARG A 1 178 ? 29.302 -46.694 -41.230 1.00 45.09 178 ARG A O 1
#

Sequence (178 aa):
LSPAAEQGHVHCLQWLLERGADCYITDDQYISCSTVIYLLTIYISISKLDANNAKFFERHGVEGSTDSKEDLILSKAEKRNARIRAYRKIQELQHLLKIAYGNYRQLGGITEEEKKMKKEQRDVEKAVKELEAQLEFERVRREKLESQLDDYRAEISHLRERTGLRPWRLRDQQLRQR

Organism: Anas platyrhynchos (NCBI:txid8839)

Secondary structure (DSSP, 8-state):
-HHHHHTT-HHHHHHHHHTT-------SSSS-HHHHHHHHHHHHHHHT--TT-HHHHHHT-----SS-S------HHHHHHHHHHHHHHHHHHHHHHHHHHHHHHHTT---HHHHHHHHHHHHHHHHHHHHHHHHHHHHHHHHHHHHHHHHHHHHHHHHHHHHT---HHHHHHHHTT-

pLDDT: mean 73.55, std 19.52, range [41.78, 98.25]

Radius of gyration: 33.27 Å; chains: 1; bounding box: 64×67×92 Å

InterPro domains:
  IPR002110 Ankyrin repeat [PS50088] (1-28)